Protein AF-A0A031FRF7-F1 (afdb_monomer_lite)

Sequence (157 aa):
MTSSAPPRVARLRARLLTALAGDPTGMAPYVRALADGDDTGYFVENGPAWTVHAGMGTLVAGIRALLLQALHPGALAGVHDWSRYRDDPIGRLTGTVRWVITLTYGSTTQADAETARVGRFHQRVQGEYVAGDGSARRESRTNATRFSRAKASLIVP

Radius of gyration: 18.07 Å; chains: 1; bounding box: 44×43×46 Å

InterPro domains:
  IPR018713 ER-bound oxygenase mpaB/mpaB'/Rubber oxygenase, catalytic domain [PF09995] (50-134)

Structure (mmCIF, N/CA/C/O backbone):
data_AF-A0A031FRF7-F1
#
_entry.id   AF-A0A031FRF7-F1
#
loop_
_atom_site.group_PDB
_atom_site.id
_atom_site.type_symbol
_atom_site.label_atom_id
_atom_site.label_alt_id
_atom_site.label_comp_id
_atom_site.label_asym_id
_atom_site.label_entity_id
_atom_site.label_seq_id
_atom_site.pdbx_PDB_ins_code
_atom_site.Cartn_x
_atom_site.Cartn_y
_atom_site.Cartn_z
_atom_site.occupancy
_atom_site.B_iso_or_equiv
_atom_site.auth_seq_id
_atom_site.auth_comp_id
_atom_site.auth_asym_id
_atom_site.auth_atom_id
_atom_site.pdbx_PDB_model_num
ATOM 1 N N . MET A 1 1 ? 26.513 -24.943 -12.347 1.00 38.44 1 MET A N 1
ATOM 2 C CA . MET A 1 1 ? 26.318 -25.803 -11.158 1.00 38.44 1 MET A CA 1
ATOM 3 C C . MET A 1 1 ? 25.836 -24.935 -10.001 1.00 38.44 1 MET A C 1
ATOM 5 O O . MET A 1 1 ? 26.649 -24.336 -9.313 1.00 38.44 1 MET A O 1
ATOM 9 N N . THR A 1 2 ? 24.525 -24.776 -9.818 1.00 48.41 2 THR A N 1
ATOM 10 C CA . THR A 1 2 ? 23.978 -24.039 -8.668 1.00 48.41 2 THR A CA 1
ATOM 11 C C . THR A 1 2 ? 23.956 -24.969 -7.461 1.00 48.41 2 THR A C 1
ATOM 13 O O . THR A 1 2 ? 23.121 -25.869 -7.390 1.00 48.41 2 THR A O 1
ATOM 16 N N . SER A 1 3 ? 24.897 -24.788 -6.535 1.00 51.09 3 SER A N 1
ATOM 17 C CA . SER A 1 3 ? 24.865 -25.477 -5.243 1.00 51.09 3 SER A CA 1
ATOM 18 C C . SER A 1 3 ? 23.571 -25.095 -4.519 1.00 51.09 3 SER A C 1
ATOM 20 O O . SER A 1 3 ? 23.351 -23.921 -4.213 1.00 51.09 3 SER A O 1
ATOM 22 N N . SER A 1 4 ? 22.669 -26.060 -4.313 1.00 76.06 4 SER A N 1
ATOM 23 C CA . SER A 1 4 ? 21.431 -25.809 -3.576 1.00 76.06 4 SER A CA 1
ATOM 24 C C . SER A 1 4 ? 21.782 -25.526 -2.118 1.00 76.06 4 SER A C 1
ATOM 26 O O . SER A 1 4 ? 22.536 -26.289 -1.511 1.00 76.06 4 SER A O 1
ATOM 28 N N . ALA A 1 5 ? 21.240 -24.447 -1.552 1.00 74.19 5 ALA A N 1
ATOM 29 C CA . ALA A 1 5 ? 21.469 -24.094 -0.157 1.00 74.19 5 ALA A CA 1
ATOM 30 C C . ALA A 1 5 ? 21.184 -25.291 0.782 1.00 74.19 5 ALA A C 1
ATOM 32 O O . ALA A 1 5 ? 20.248 -26.054 0.526 1.00 74.19 5 ALA A O 1
ATOM 33 N N . PRO A 1 6 ? 21.928 -25.445 1.896 1.00 85.19 6 PRO A N 1
ATOM 34 C CA . PRO A 1 6 ? 21.698 -26.525 2.849 1.00 85.19 6 PRO A CA 1
ATOM 35 C C . PRO A 1 6 ? 20.225 -26.588 3.298 1.00 85.19 6 PRO A C 1
ATOM 37 O O . PRO A 1 6 ? 19.608 -25.533 3.485 1.00 85.19 6 PRO A O 1
ATOM 40 N N . PRO A 1 7 ? 19.650 -27.774 3.583 1.00 86.62 7 PRO A N 1
ATOM 41 C CA . PRO A 1 7 ? 18.216 -27.919 3.868 1.00 86.62 7 PRO A CA 1
ATOM 42 C C . PRO A 1 7 ? 17.693 -27.021 5.002 1.00 86.62 7 PRO A C 1
ATOM 44 O O . PRO A 1 7 ? 16.546 -26.578 4.977 1.00 86.62 7 PRO A O 1
ATOM 47 N N . ARG A 1 8 ? 18.531 -26.723 6.006 1.00 89.25 8 ARG A N 1
ATOM 48 C CA . ARG A 1 8 ? 18.195 -25.786 7.095 1.00 89.25 8 ARG A CA 1
ATOM 49 C C . ARG A 1 8 ? 18.049 -24.347 6.594 1.00 89.25 8 ARG A C 1
ATOM 51 O O . ARG A 1 8 ? 17.088 -23.678 6.962 1.00 89.25 8 ARG A O 1
ATOM 58 N N . VAL A 1 9 ? 18.965 -23.902 5.735 1.00 89.38 9 VAL A N 1
ATOM 59 C CA . VAL A 1 9 ? 18.965 -22.558 5.140 1.00 89.38 9 VAL A CA 1
ATOM 60 C C . VAL A 1 9 ? 17.767 -22.393 4.207 1.00 89.38 9 VAL A C 1
ATOM 62 O O . VAL A 1 9 ? 17.074 -21.383 4.283 1.00 89.38 9 VAL A O 1
ATOM 65 N N . ALA A 1 10 ? 17.452 -23.412 3.402 1.00 87.94 10 ALA A N 1
ATOM 66 C CA . ALA A 1 10 ? 16.276 -23.402 2.533 1.00 87.94 10 ALA A CA 1
ATOM 67 C C . ALA A 1 10 ? 14.962 -23.258 3.327 1.00 87.94 10 ALA A C 1
ATOM 69 O O . ALA A 1 10 ? 14.118 -22.431 2.983 1.00 87.94 10 ALA A O 1
ATOM 70 N N . ARG A 1 11 ? 14.812 -23.997 4.438 1.00 90.81 11 ARG A N 1
ATOM 71 C CA . ARG A 1 11 ? 13.640 -23.877 5.326 1.00 90.81 11 ARG A CA 1
ATOM 72 C C . ARG A 1 11 ? 13.548 -22.516 6.012 1.00 90.81 11 ARG A C 1
ATOM 74 O O . ARG A 1 11 ? 12.451 -21.979 6.139 1.00 90.81 11 ARG A O 1
ATOM 81 N N . LEU A 1 12 ? 14.676 -21.962 6.460 1.00 90.44 12 LEU A N 1
ATOM 82 C CA . LEU A 1 12 ? 14.707 -20.630 7.066 1.00 90.44 12 LEU A CA 1
ATOM 83 C C . LEU A 1 12 ? 14.301 -19.557 6.051 1.00 90.44 12 LEU A C 1
ATOM 85 O O . LEU A 1 12 ? 13.424 -18.749 6.342 1.00 90.44 12 LEU A O 1
ATOM 89 N N . ARG A 1 13 ? 14.874 -19.599 4.842 1.00 89.44 13 ARG A N 1
ATOM 90 C CA . ARG A 1 13 ? 14.514 -18.703 3.736 1.00 89.44 13 ARG A CA 1
ATOM 91 C C . ARG A 1 13 ? 13.021 -18.771 3.429 1.00 89.44 13 ARG A C 1
ATOM 93 O O . ARG A 1 13 ? 12.380 -17.730 3.374 1.00 89.44 13 ARG A O 1
ATOM 100 N N . ALA A 1 14 ? 12.466 -19.975 3.286 1.00 87.81 14 ALA A N 1
ATOM 101 C CA . ALA A 1 14 ? 11.042 -20.157 3.024 1.00 87.81 14 ALA A CA 1
ATOM 102 C C . ALA A 1 14 ? 10.170 -19.522 4.118 1.00 87.81 14 ALA A C 1
ATOM 104 O O . ALA A 1 14 ? 9.237 -18.798 3.802 1.00 87.81 14 ALA A O 1
ATOM 105 N N . ARG A 1 15 ? 10.512 -19.712 5.401 1.00 87.62 15 ARG A N 1
ATOM 106 C CA . ARG A 1 15 ? 9.784 -19.087 6.521 1.00 87.62 15 ARG A CA 1
ATOM 107 C C . ARG A 1 15 ? 9.836 -17.561 6.487 1.00 87.62 15 ARG A C 1
ATOM 109 O O . ARG A 1 15 ? 8.811 -16.923 6.705 1.00 87.62 15 ARG A O 1
ATOM 116 N N . LEU A 1 16 ? 11.004 -16.984 6.206 1.00 86.12 16 LEU A N 1
ATOM 117 C CA . LEU A 1 16 ? 11.163 -15.532 6.095 1.00 86.12 16 LEU A CA 1
ATOM 118 C C . LEU A 1 16 ? 10.351 -14.969 4.922 1.00 86.12 16 LEU A C 1
ATOM 120 O O . LEU A 1 16 ? 9.658 -13.967 5.080 1.00 86.12 16 LEU A O 1
ATOM 124 N N . LEU A 1 17 ? 10.383 -15.639 3.769 1.00 85.94 17 LEU A N 1
ATOM 125 C CA . LEU A 1 17 ? 9.613 -15.235 2.592 1.00 85.94 17 LEU A CA 1
ATOM 126 C C . LEU A 1 17 ? 8.106 -15.399 2.808 1.00 85.94 17 LEU A C 1
ATOM 128 O O . LEU A 1 17 ? 7.352 -14.498 2.462 1.00 85.94 17 LEU A O 1
ATOM 132 N N . THR A 1 18 ? 7.652 -16.464 3.472 1.00 86.69 18 THR A N 1
ATOM 133 C CA . THR A 1 18 ? 6.244 -16.585 3.876 1.00 86.69 18 THR A CA 1
ATOM 134 C C . THR A 1 18 ? 5.829 -15.445 4.806 1.00 86.69 18 THR A C 1
ATOM 136 O O . THR A 1 18 ? 4.760 -14.877 4.617 1.00 86.69 18 THR A O 1
ATOM 139 N N . ALA A 1 19 ? 6.663 -15.067 5.779 1.00 81.31 19 ALA A N 1
ATOM 140 C CA . ALA A 1 19 ? 6.332 -13.988 6.711 1.00 81.31 19 ALA A CA 1
ATOM 141 C C . ALA A 1 19 ? 6.250 -12.606 6.034 1.00 81.31 19 ALA A C 1
ATOM 143 O O . ALA A 1 19 ? 5.403 -11.797 6.401 1.00 81.31 19 ALA A O 1
ATOM 144 N N . LEU A 1 20 ? 7.118 -12.336 5.054 1.00 75.81 20 LEU A N 1
ATOM 145 C CA . LEU A 1 20 ? 7.216 -11.027 4.394 1.00 75.81 20 LEU A CA 1
ATOM 146 C C . LEU A 1 20 ? 6.341 -10.902 3.137 1.00 75.81 20 LEU A C 1
ATOM 148 O O . LEU A 1 20 ? 5.814 -9.829 2.860 1.00 75.81 20 LEU A O 1
ATOM 152 N N . ALA A 1 21 ? 6.193 -11.985 2.375 1.00 77.31 21 ALA A N 1
ATOM 153 C CA . ALA A 1 21 ? 5.546 -12.005 1.061 1.00 77.31 21 ALA A CA 1
ATOM 154 C C . ALA A 1 21 ? 4.323 -12.936 0.990 1.00 77.31 21 ALA A C 1
ATOM 156 O O . ALA A 1 21 ? 3.641 -12.975 -0.032 1.00 77.31 21 ALA A O 1
ATOM 157 N N . GLY A 1 22 ? 4.027 -13.700 2.048 1.00 82.75 22 GLY A N 1
ATOM 158 C CA . GLY A 1 22 ? 2.929 -14.675 2.058 1.00 82.75 22 GLY A CA 1
ATOM 159 C C . GLY A 1 22 ? 3.187 -15.926 1.207 1.00 82.75 22 GLY A C 1
ATOM 160 O O . GLY A 1 22 ? 2.311 -16.778 1.107 1.00 82.75 22 GLY A O 1
ATOM 161 N N . ASP A 1 23 ? 4.376 -16.060 0.608 1.00 86.88 23 ASP A N 1
ATOM 162 C CA . ASP A 1 23 ? 4.743 -17.156 -0.293 1.00 86.88 23 ASP A CA 1
ATOM 163 C C . ASP A 1 23 ? 6.189 -17.615 -0.018 1.00 86.88 23 ASP A C 1
ATOM 165 O O . ASP A 1 23 ? 7.093 -16.777 0.056 1.00 86.88 23 ASP A O 1
ATOM 169 N N . PRO A 1 24 ? 6.453 -18.928 0.124 1.00 86.12 24 PRO A N 1
ATOM 170 C CA . PRO A 1 24 ? 7.773 -19.447 0.497 1.00 86.12 24 PRO A CA 1
ATOM 171 C C . PRO A 1 24 ? 8.849 -19.251 -0.581 1.00 86.12 24 PRO A C 1
ATOM 173 O O . PRO A 1 24 ? 10.039 -19.420 -0.305 1.00 86.12 24 PRO A O 1
ATOM 176 N N . THR A 1 25 ? 8.456 -18.921 -1.810 1.00 87.62 25 THR A N 1
ATOM 177 C CA . THR A 1 25 ? 9.363 -18.659 -2.934 1.00 87.62 25 THR A CA 1
ATOM 178 C C . THR A 1 25 ? 9.633 -17.169 -3.135 1.00 87.62 25 THR A C 1
ATOM 180 O O . THR A 1 25 ? 10.583 -16.818 -3.833 1.00 87.62 25 THR A O 1
ATOM 183 N N . GLY A 1 26 ? 8.826 -16.298 -2.516 1.00 82.94 26 GLY A N 1
ATOM 184 C CA . GLY A 1 26 ? 8.810 -14.856 -2.774 1.00 82.94 26 GLY A CA 1
ATOM 185 C C . GLY A 1 26 ? 8.059 -14.467 -4.054 1.00 82.94 26 GLY A C 1
ATOM 186 O O . GLY A 1 26 ? 7.777 -13.291 -4.257 1.00 82.94 26 GLY A O 1
ATOM 187 N N . MET A 1 27 ? 7.667 -15.437 -4.883 1.00 86.75 27 MET A N 1
ATOM 188 C CA . MET A 1 27 ? 6.877 -15.227 -6.096 1.00 86.75 27 MET A CA 1
ATOM 189 C C . MET A 1 27 ? 5.393 -15.394 -5.790 1.00 86.75 27 MET A C 1
ATOM 191 O O . MET A 1 27 ? 4.724 -16.238 -6.378 1.00 86.75 27 MET A O 1
ATOM 195 N N . ALA A 1 28 ? 4.857 -14.623 -4.847 1.00 88.88 28 ALA A N 1
ATOM 196 C CA . ALA A 1 28 ? 3.424 -14.660 -4.567 1.00 88.88 28 ALA A CA 1
ATOM 197 C C . ALA A 1 28 ? 2.602 -14.420 -5.858 1.00 88.88 28 ALA A C 1
ATOM 199 O O . ALA A 1 28 ? 3.099 -13.778 -6.788 1.00 88.88 28 ALA A O 1
ATOM 200 N N . PRO A 1 29 ? 1.339 -14.884 -5.952 1.00 91.06 29 PRO A N 1
ATOM 201 C CA . PRO A 1 29 ? 0.542 -14.750 -7.176 1.00 91.06 29 PRO A CA 1
ATOM 202 C C . PRO A 1 29 ? 0.489 -13.326 -7.748 1.00 91.06 29 PRO A C 1
ATOM 204 O O . PRO A 1 29 ? 0.537 -13.163 -8.960 1.00 91.06 29 PRO A O 1
ATOM 207 N N . TYR A 1 30 ? 0.459 -12.303 -6.886 1.00 89.94 30 TYR A N 1
ATOM 208 C CA . TYR A 1 30 ? 0.469 -10.905 -7.321 1.00 89.94 30 TYR A CA 1
ATOM 209 C C . TYR A 1 30 ? 1.810 -10.462 -7.922 1.00 89.94 30 TYR A C 1
ATOM 211 O O . TYR A 1 30 ? 1.802 -9.594 -8.776 1.00 89.94 30 TYR A O 1
ATOM 219 N N . VAL A 1 31 ? 2.938 -11.051 -7.504 1.00 92.25 31 VAL A N 1
ATOM 220 C CA . VAL A 1 31 ? 4.269 -10.776 -8.076 1.00 92.25 31 VAL A CA 1
ATOM 221 C C . VAL A 1 31 ? 4.364 -11.367 -9.476 1.00 92.25 31 VAL A C 1
ATOM 223 O O . VAL A 1 31 ? 4.832 -10.702 -10.390 1.00 92.25 31 VAL A O 1
ATOM 226 N N . ARG A 1 32 ? 3.882 -12.604 -9.657 1.00 93.06 32 ARG A N 1
ATOM 227 C CA . ARG A 1 32 ? 3.832 -13.246 -10.979 1.00 93.06 32 ARG A CA 1
ATOM 228 C C . ARG A 1 32 ? 2.964 -12.455 -11.955 1.00 93.06 32 ARG A C 1
ATOM 230 O O . ARG A 1 32 ? 3.383 -12.251 -13.083 1.00 93.06 32 ARG A O 1
ATOM 237 N N . ALA A 1 33 ? 1.812 -11.974 -11.489 1.00 93.56 33 ALA A N 1
ATOM 238 C CA . ALA A 1 33 ? 0.877 -11.217 -12.313 1.00 93.56 33 ALA A CA 1
ATOM 239 C C . ALA A 1 33 ? 1.462 -9.903 -12.858 1.00 93.56 33 ALA A C 1
ATOM 241 O O . ALA A 1 33 ? 1.012 -9.445 -13.899 1.00 93.56 33 ALA A O 1
ATOM 242 N N . LEU A 1 34 ? 2.466 -9.296 -12.208 1.00 93.94 34 LEU A N 1
ATOM 243 C CA . LEU A 1 34 ? 3.084 -8.060 -12.713 1.00 93.94 34 LEU A CA 1
ATOM 244 C C . LEU A 1 34 ? 3.681 -8.235 -14.114 1.00 93.94 34 LEU A C 1
ATOM 246 O O . LEU A 1 34 ? 3.678 -7.288 -14.890 1.00 93.94 34 LEU A O 1
ATOM 250 N N . ALA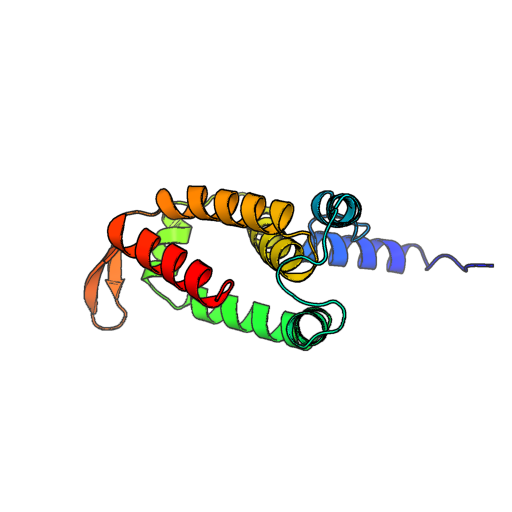 A 1 35 ? 4.150 -9.443 -14.447 1.00 93.25 35 ALA A N 1
ATOM 251 C CA . ALA A 1 35 ? 4.704 -9.750 -15.764 1.00 93.25 35 ALA A CA 1
ATOM 252 C C . ALA A 1 35 ? 3.662 -9.680 -16.895 1.00 93.25 35 ALA A C 1
ATOM 254 O O . ALA A 1 35 ? 4.045 -9.578 -18.055 1.00 93.25 35 ALA A O 1
ATOM 255 N N . ASP A 1 36 ? 2.370 -9.720 -16.558 1.00 94.62 36 ASP A N 1
ATOM 256 C CA . ASP A 1 36 ? 1.266 -9.643 -17.516 1.00 94.62 36 ASP A CA 1
ATOM 257 C C . ASP A 1 36 ? 0.857 -8.186 -17.834 1.00 94.62 36 ASP A C 1
ATOM 259 O O . ASP A 1 36 ? -0.116 -7.967 -18.554 1.00 94.62 36 ASP A O 1
ATOM 263 N N . GLY A 1 37 ? 1.538 -7.185 -17.259 1.00 92.38 37 GLY A N 1
ATOM 264 C CA . GLY A 1 37 ? 1.280 -5.764 -17.516 1.00 92.38 37 GLY A CA 1
ATOM 265 C C . GLY A 1 37 ? 1.721 -5.316 -18.915 1.00 92.38 37 GLY A C 1
ATOM 266 O O . GLY A 1 37 ? 2.698 -5.825 -19.459 1.00 92.38 37 GLY A O 1
ATOM 267 N N . ASP A 1 38 ? 1.006 -4.346 -19.486 1.00 91.94 38 ASP A N 1
ATOM 268 C CA . ASP A 1 38 ? 1.160 -3.886 -20.874 1.00 91.94 38 ASP A CA 1
ATOM 269 C C . ASP A 1 38 ? 1.717 -2.456 -21.022 1.00 91.94 38 ASP A C 1
ATOM 271 O O . ASP A 1 38 ? 1.983 -2.015 -22.141 1.00 91.94 38 ASP A O 1
ATOM 275 N N . ASP A 1 39 ? 1.945 -1.744 -19.915 1.00 94.56 39 ASP A N 1
ATOM 276 C CA . ASP A 1 39 ? 2.551 -0.409 -19.883 1.00 94.56 39 ASP A CA 1
ATOM 277 C C . ASP A 1 39 ? 3.562 -0.243 -18.728 1.00 94.56 39 ASP A C 1
ATOM 279 O O . ASP A 1 39 ? 3.813 -1.160 -17.944 1.00 94.56 39 ASP A O 1
ATOM 283 N N . THR A 1 40 ? 4.169 0.944 -18.626 1.00 91.06 40 THR A N 1
ATOM 284 C CA . THR A 1 40 ? 5.171 1.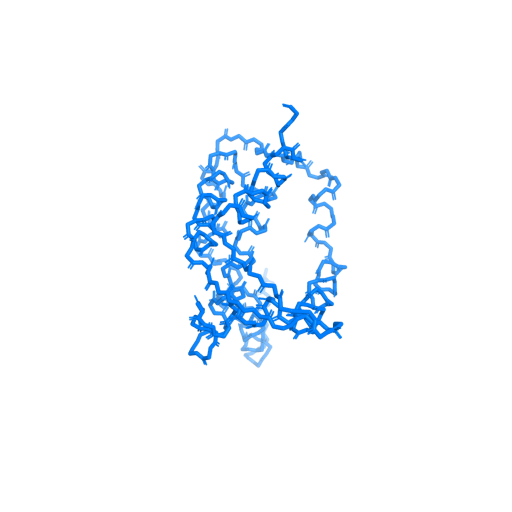272 -17.595 1.00 91.06 40 THR A CA 1
ATOM 285 C C . THR A 1 40 ? 4.583 1.561 -16.212 1.00 91.06 40 THR A C 1
ATOM 287 O O . THR A 1 40 ? 5.339 1.809 -15.273 1.00 91.06 40 THR A O 1
ATOM 290 N N . GLY A 1 41 ? 3.257 1.602 -16.080 1.00 95.62 41 GLY A N 1
ATOM 291 C CA . GLY A 1 41 ? 2.574 2.029 -14.867 1.00 95.62 41 GLY A CA 1
ATOM 292 C C . GLY A 1 41 ? 2.808 3.488 -14.484 1.00 95.62 41 GLY A C 1
ATOM 293 O O . GLY A 1 41 ? 3.273 4.317 -15.269 1.00 95.62 41 GLY A O 1
ATOM 294 N N . TYR A 1 42 ? 2.488 3.793 -13.225 1.00 96.31 42 TYR A N 1
ATOM 295 C CA . TYR A 1 42 ? 2.573 5.145 -12.665 1.00 96.31 42 TYR A CA 1
ATOM 296 C C . TYR A 1 42 ? 3.998 5.613 -12.357 1.00 96.31 42 TYR A C 1
ATOM 298 O O . TYR A 1 42 ? 4.243 6.815 -12.245 1.00 96.31 42 TYR A O 1
ATOM 306 N N . PHE A 1 43 ? 4.943 4.687 -12.187 1.00 95.69 43 PHE A N 1
ATOM 307 C CA . PHE A 1 43 ? 6.318 5.010 -11.824 1.00 95.69 43 PHE A CA 1
ATOM 308 C C . PHE A 1 43 ? 7.284 4.411 -12.830 1.00 95.69 43 PHE A C 1
ATOM 310 O O . PHE A 1 43 ? 7.336 3.196 -12.998 1.00 95.69 43 PHE A O 1
ATOM 317 N N . VAL A 1 44 ? 8.096 5.279 -13.433 1.00 92.38 44 VAL A N 1
ATOM 318 C CA . VAL A 1 44 ? 9.131 4.876 -14.385 1.00 92.38 44 VAL A CA 1
ATOM 319 C C . VAL A 1 44 ? 10.078 3.841 -13.777 1.00 92.38 44 VAL A C 1
ATOM 321 O O . VAL A 1 44 ? 10.529 3.983 -12.632 1.00 92.38 44 VAL A O 1
ATOM 324 N N . GLU A 1 45 ? 10.397 2.820 -14.570 1.00 93.00 45 GLU A N 1
ATOM 325 C CA . GLU A 1 45 ? 11.370 1.793 -14.222 1.00 93.00 45 GLU A CA 1
ATOM 326 C 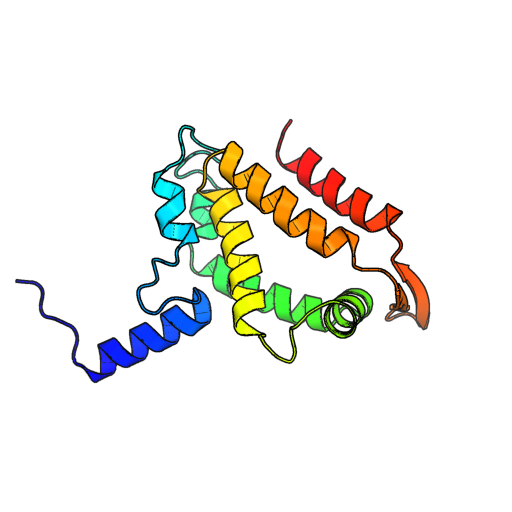C . GLU A 1 45 ? 12.707 2.427 -13.806 1.00 93.00 45 GLU A C 1
ATOM 328 O O . GLU A 1 45 ? 13.185 3.379 -14.424 1.00 93.00 45 GLU A O 1
ATOM 333 N N . ASN A 1 46 ? 13.304 1.920 -12.723 1.00 93.06 46 ASN A N 1
ATOM 334 C CA . ASN A 1 46 ? 14.533 2.452 -12.113 1.00 93.06 46 ASN A CA 1
ATOM 335 C C . ASN A 1 46 ? 14.450 3.916 -11.626 1.00 93.06 46 ASN A C 1
ATOM 337 O O . ASN A 1 46 ? 15.459 4.494 -11.221 1.00 93.06 46 ASN A O 1
ATOM 341 N N . GLY A 1 47 ? 13.258 4.518 -11.599 1.00 93.81 47 GLY A N 1
ATOM 342 C CA . GLY A 1 47 ? 13.036 5.844 -11.030 1.00 93.81 47 GLY A CA 1
ATOM 343 C C . GLY A 1 47 ? 13.158 5.888 -9.497 1.00 93.81 47 GLY A C 1
ATOM 344 O O . GLY A 1 47 ? 13.437 4.876 -8.841 1.00 93.81 47 GLY A O 1
ATOM 345 N N . PRO A 1 48 ? 12.904 7.056 -8.875 1.00 95.38 48 PRO A N 1
ATOM 346 C CA . PRO A 1 48 ? 13.034 7.224 -7.427 1.00 95.38 48 PRO A CA 1
ATOM 347 C C . PRO A 1 48 ? 12.162 6.262 -6.609 1.00 95.38 48 PRO A C 1
ATOM 349 O O . PRO A 1 48 ? 12.650 5.651 -5.661 1.00 95.38 48 PRO A O 1
ATOM 352 N N . ALA A 1 49 ? 10.892 6.081 -6.992 1.00 93.81 49 ALA A N 1
ATOM 353 C CA . ALA A 1 49 ? 9.976 5.177 -6.293 1.00 93.81 49 ALA A CA 1
ATOM 354 C C . ALA A 1 49 ? 10.450 3.716 -6.364 1.00 93.81 49 ALA A C 1
ATOM 356 O O . ALA A 1 49 ? 10.503 3.041 -5.338 1.00 93.81 49 ALA A O 1
ATOM 357 N N . TRP A 1 50 ? 10.878 3.260 -7.548 1.00 94.69 50 TRP A N 1
ATOM 358 C CA . TRP A 1 50 ? 11.466 1.933 -7.746 1.00 94.69 50 TRP A CA 1
ATOM 359 C C . TRP A 1 50 ? 12.701 1.726 -6.871 1.00 94.69 50 TRP A C 1
ATOM 361 O O . TRP A 1 50 ? 12.792 0.723 -6.165 1.00 94.69 50 TRP A O 1
ATOM 371 N N . THR A 1 51 ? 13.615 2.699 -6.883 1.00 94.25 51 THR A N 1
ATOM 372 C CA . THR A 1 51 ? 14.874 2.662 -6.128 1.00 94.25 51 THR A CA 1
ATOM 373 C C . THR A 1 51 ? 14.626 2.582 -4.623 1.00 94.25 51 THR A C 1
ATOM 375 O O . THR A 1 51 ? 15.208 1.742 -3.936 1.00 94.25 51 THR A O 1
ATOM 378 N N . VAL A 1 52 ? 13.737 3.428 -4.097 1.00 93.81 52 VAL A N 1
ATOM 379 C CA . VAL A 1 52 ? 13.402 3.441 -2.668 1.00 93.81 52 VAL A CA 1
ATOM 380 C C . VAL A 1 52 ? 12.726 2.132 -2.270 1.00 93.81 52 VAL A C 1
ATOM 382 O O . VAL A 1 52 ? 13.164 1.490 -1.311 1.00 93.81 52 VAL A O 1
ATOM 385 N N . HIS A 1 53 ? 11.705 1.696 -3.013 1.00 93.62 53 HIS A N 1
ATOM 386 C CA . HIS A 1 53 ? 10.942 0.487 -2.692 1.00 93.62 53 HIS A CA 1
ATOM 387 C C . HIS A 1 53 ? 11.738 -0.816 -2.872 1.00 93.62 53 HIS A C 1
ATOM 389 O O . HIS A 1 53 ? 11.458 -1.783 -2.165 1.00 93.62 53 HIS A O 1
ATOM 395 N N . ALA A 1 54 ? 12.779 -0.829 -3.711 1.00 90.50 54 ALA A N 1
ATOM 396 C CA . ALA A 1 54 ? 13.697 -1.964 -3.842 1.00 90.50 54 ALA A CA 1
ATOM 397 C C . ALA A 1 54 ? 14.732 -2.041 -2.700 1.00 90.50 54 ALA A C 1
ATOM 399 O O . ALA A 1 54 ? 15.356 -3.081 -2.486 1.00 90.50 54 ALA A O 1
ATOM 400 N N . GLY A 1 55 ? 14.939 -0.944 -1.965 1.00 89.50 55 GLY A N 1
ATOM 401 C CA . GLY A 1 55 ? 15.942 -0.848 -0.910 1.00 89.50 55 GLY A CA 1
ATOM 402 C C . GLY A 1 55 ? 15.475 -1.361 0.457 1.00 89.50 55 GLY A C 1
ATOM 403 O O . GLY A 1 55 ? 14.307 -1.269 0.833 1.00 89.50 55 GLY A O 1
ATOM 404 N N . MET A 1 56 ? 16.435 -1.793 1.285 1.00 87.88 56 MET A N 1
ATOM 405 C CA . MET A 1 56 ? 16.189 -2.214 2.678 1.00 87.88 56 MET A CA 1
ATOM 406 C C . MET A 1 56 ? 15.561 -1.118 3.552 1.00 87.88 56 MET A C 1
ATOM 408 O O . MET A 1 56 ? 14.873 -1.424 4.528 1.00 87.88 56 MET A O 1
ATOM 412 N N . GLY A 1 57 ? 15.756 0.157 3.196 1.00 90.38 57 GLY A N 1
ATOM 413 C CA . GLY A 1 57 ? 15.123 1.287 3.878 1.00 90.38 57 GLY A CA 1
ATOM 414 C C . GLY A 1 57 ? 13.595 1.192 3.896 1.00 90.38 57 GLY A C 1
ATOM 415 O O . GLY A 1 57 ? 12.980 1.565 4.892 1.00 90.38 57 GLY A O 1
ATOM 416 N N . THR A 1 58 ? 12.986 0.603 2.863 1.00 90.56 58 THR A N 1
ATOM 417 C CA . THR A 1 58 ? 11.531 0.404 2.790 1.00 90.56 58 THR A CA 1
ATOM 418 C C . THR A 1 58 ? 11.025 -0.568 3.849 1.00 90.56 58 THR A C 1
ATOM 420 O O . THR A 1 58 ? 9.984 -0.320 4.453 1.00 90.56 58 THR A O 1
ATOM 423 N N . LEU A 1 59 ? 11.781 -1.626 4.162 1.00 87.25 59 LEU A N 1
ATOM 424 C CA . LEU A 1 59 ? 11.422 -2.550 5.242 1.00 87.25 59 LEU A CA 1
ATOM 425 C C . LEU A 1 59 ? 11.419 -1.834 6.601 1.00 87.25 59 LEU A C 1
ATOM 427 O O . LEU A 1 59 ? 10.466 -1.957 7.371 1.00 87.25 59 LEU A O 1
ATOM 431 N N . VAL A 1 60 ? 12.463 -1.046 6.874 1.00 90.94 60 VAL A N 1
ATOM 432 C CA . VAL A 1 60 ? 12.588 -0.278 8.123 1.00 90.94 60 VAL A CA 1
ATOM 433 C C . VAL A 1 60 ? 11.477 0.769 8.232 1.00 90.94 60 VAL A C 1
ATOM 435 O O . VAL A 1 60 ? 10.825 0.880 9.272 1.00 90.94 60 VAL A O 1
ATOM 438 N N . ALA A 1 61 ? 11.218 1.504 7.149 1.00 90.06 61 ALA A N 1
ATOM 439 C CA . ALA A 1 61 ? 10.139 2.481 7.079 1.00 90.06 61 ALA A CA 1
ATOM 440 C C . ALA A 1 61 ? 8.764 1.826 7.279 1.00 90.06 61 ALA A C 1
ATOM 442 O O . ALA A 1 61 ? 7.939 2.362 8.016 1.00 90.06 61 ALA A O 1
ATOM 443 N N . GLY A 1 62 ? 8.539 0.645 6.696 1.00 89.31 62 GLY A N 1
ATOM 444 C CA . GLY A 1 62 ? 7.313 -0.133 6.859 1.00 89.31 62 GLY A CA 1
ATOM 445 C C . GLY A 1 62 ? 7.068 -0.550 8.309 1.00 89.31 62 GLY A C 1
ATOM 446 O O . GLY A 1 62 ? 5.990 -0.297 8.843 1.00 89.31 62 GLY A O 1
ATOM 447 N N . ILE A 1 63 ? 8.077 -1.112 8.985 1.00 89.75 63 ILE A N 1
ATOM 448 C CA . ILE A 1 63 ? 7.978 -1.474 10.411 1.00 89.75 63 ILE A CA 1
ATOM 449 C C . ILE A 1 63 ? 7.671 -0.235 11.257 1.00 89.75 63 ILE A C 1
ATOM 451 O O . ILE A 1 63 ? 6.756 -0.258 12.079 1.00 89.75 63 ILE A O 1
ATOM 455 N N . ARG A 1 64 ? 8.385 0.874 11.024 1.00 92.88 64 ARG A N 1
ATOM 456 C CA . ARG A 1 64 ? 8.127 2.141 11.722 1.00 92.88 64 ARG A CA 1
ATOM 457 C C . ARG A 1 64 ? 6.696 2.628 11.498 1.00 92.88 64 ARG A C 1
ATOM 459 O O . ARG A 1 64 ? 6.046 3.046 12.453 1.00 92.88 64 ARG A O 1
ATOM 466 N N . ALA A 1 65 ? 6.204 2.578 10.262 1.00 89.62 65 ALA A N 1
ATOM 467 C CA . ALA A 1 65 ? 4.847 2.990 9.930 1.00 89.62 65 ALA A CA 1
ATOM 468 C C . ALA A 1 65 ? 3.802 2.130 10.652 1.00 89.62 65 ALA A C 1
ATOM 470 O O . ALA A 1 65 ? 2.848 2.679 11.193 1.00 89.62 65 ALA A O 1
ATOM 471 N N . LEU A 1 66 ? 4.008 0.811 10.736 1.00 86.81 66 LEU A N 1
ATOM 472 C CA . LEU A 1 66 ? 3.119 -0.093 11.474 1.00 86.81 66 LEU A CA 1
ATOM 473 C C . LEU A 1 66 ? 3.097 0.215 12.976 1.00 86.81 66 LEU A C 1
ATOM 475 O O . LEU A 1 66 ? 2.022 0.248 13.571 1.00 86.81 66 LEU A O 1
ATOM 479 N N . LEU A 1 67 ? 4.256 0.493 13.580 1.00 88.62 67 LEU A N 1
ATOM 480 C CA . LEU A 1 67 ? 4.339 0.884 14.991 1.00 88.62 67 LEU A CA 1
ATOM 481 C C . LEU A 1 67 ? 3.617 2.212 15.249 1.00 88.62 67 LEU A C 1
ATOM 483 O O . LEU A 1 67 ? 2.828 2.312 16.184 1.00 88.62 67 LEU A O 1
ATOM 487 N N . LEU A 1 68 ? 3.827 3.214 14.391 1.00 87.69 68 LEU A N 1
ATOM 488 C CA . LEU A 1 68 ? 3.117 4.493 14.484 1.00 87.69 68 LEU A CA 1
ATOM 489 C C . LEU A 1 68 ? 1.607 4.327 14.268 1.00 87.69 68 LEU A C 1
ATOM 491 O O . LEU A 1 68 ? 0.814 4.955 14.965 1.00 87.69 68 LEU A O 1
ATOM 495 N N . GLN A 1 69 ? 1.198 3.460 13.341 1.00 84.50 69 GLN A N 1
ATOM 496 C CA . GLN A 1 69 ? -0.210 3.172 13.087 1.00 84.50 69 GLN A CA 1
ATOM 497 C C . GLN A 1 69 ? -0.872 2.482 14.285 1.00 84.50 69 GLN A C 1
ATOM 499 O O . GLN A 1 69 ? -2.009 2.810 14.614 1.00 84.50 69 GLN A O 1
ATOM 504 N N . ALA A 1 70 ? -0.166 1.574 14.963 1.00 83.06 70 ALA A N 1
ATOM 505 C CA . ALA A 1 70 ? -0.660 0.911 16.169 1.00 83.06 70 ALA A CA 1
ATOM 506 C C . ALA A 1 70 ? -0.868 1.886 17.342 1.00 83.06 70 ALA A C 1
ATOM 508 O O . ALA A 1 70 ? -1.716 1.643 18.196 1.00 83.06 70 ALA A O 1
ATOM 509 N N . LEU A 1 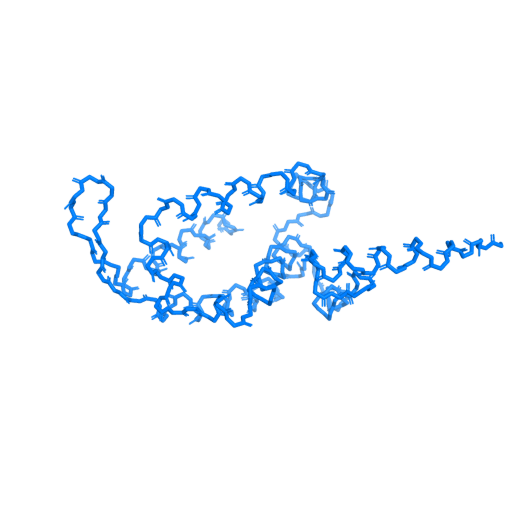71 ? -0.135 3.004 17.362 1.00 84.00 71 LEU A N 1
ATOM 510 C CA . LEU A 1 71 ? -0.300 4.072 18.351 1.00 84.00 71 LEU A CA 1
ATOM 511 C C . LEU A 1 71 ? -1.429 5.053 18.004 1.00 84.00 71 LEU A C 1
ATOM 513 O O . LEU A 1 71 ? -1.816 5.852 18.853 1.00 84.00 71 LEU A O 1
ATOM 517 N N . HIS A 1 72 ? -1.964 5.028 16.778 1.00 79.44 72 HIS A N 1
ATOM 518 C CA . HIS A 1 72 ? -3.007 5.961 16.359 1.00 79.44 72 HIS A CA 1
ATOM 519 C C . HIS A 1 72 ? -4.406 5.427 16.730 1.00 79.44 72 HIS A C 1
ATOM 521 O O . HIS A 1 72 ? -4.854 4.450 16.119 1.00 79.44 72 HIS A O 1
ATOM 527 N N . PRO A 1 73 ? -5.157 6.081 17.644 1.00 76.81 73 PRO A N 1
ATOM 528 C CA . PRO A 1 73 ? -6.405 5.533 18.190 1.00 76.81 73 PRO A CA 1
ATOM 529 C C . PRO A 1 73 ? -7.454 5.201 17.123 1.00 76.81 73 PRO A C 1
ATOM 531 O O . PRO A 1 73 ? -8.062 4.135 17.156 1.00 76.81 73 PRO A O 1
ATOM 534 N N . GLY A 1 74 ? -7.606 6.062 16.113 1.00 75.25 74 GLY A N 1
ATOM 535 C CA . GLY A 1 74 ? -8.552 5.823 15.018 1.00 75.25 74 GLY A CA 1
ATOM 536 C C . GLY A 1 74 ? -8.128 4.694 14.078 1.00 75.25 74 GLY A C 1
ATOM 537 O O . GLY A 1 74 ? -8.969 3.952 13.579 1.00 75.25 74 GLY A O 1
ATOM 538 N N . ALA A 1 75 ? -6.818 4.506 13.878 1.00 75.75 75 ALA A N 1
ATOM 539 C CA . ALA A 1 75 ? -6.335 3.431 13.015 1.00 75.75 75 ALA A CA 1
ATOM 540 C C . ALA A 1 75 ? -6.491 2.079 13.718 1.00 75.75 75 ALA A C 1
ATOM 542 O O . ALA A 1 75 ? -6.898 1.102 13.091 1.00 75.75 75 ALA A O 1
ATOM 543 N N . LEU A 1 76 ? -6.220 2.038 15.026 1.00 76.81 76 LEU A N 1
ATOM 544 C CA . LEU A 1 76 ? -6.408 0.848 15.842 1.00 76.81 76 LEU A CA 1
ATOM 545 C C . LEU A 1 76 ? -7.892 0.471 15.959 1.00 76.81 76 LEU A C 1
ATOM 547 O O . LEU A 1 76 ? -8.211 -0.702 15.786 1.00 76.81 76 LEU A O 1
ATOM 551 N N . ALA A 1 77 ? -8.789 1.444 16.160 1.00 76.38 77 ALA A N 1
ATOM 552 C CA . ALA A 1 77 ? -10.237 1.217 16.164 1.00 76.38 77 ALA A CA 1
ATOM 553 C C . ALA A 1 77 ? -10.712 0.613 14.831 1.00 76.38 77 ALA A C 1
ATOM 555 O O . ALA A 1 77 ? -11.328 -0.449 14.808 1.00 76.38 77 ALA A O 1
ATOM 556 N N . GLY A 1 78 ? -10.309 1.199 13.697 1.00 73.69 78 GLY A N 1
ATOM 557 C CA . GLY A 1 78 ? -10.637 0.651 12.378 1.00 73.69 78 GLY A CA 1
ATOM 558 C C . GLY A 1 78 ? -10.100 -0.770 12.152 1.00 73.69 78 GLY A C 1
ATOM 559 O O . GLY A 1 78 ? -10.782 -1.613 11.572 1.00 73.69 78 GLY A O 1
ATOM 560 N N . VAL A 1 79 ? -8.890 -1.073 12.631 1.00 78.81 79 VAL A N 1
ATOM 561 C CA . VAL A 1 79 ? -8.307 -2.423 12.549 1.00 78.81 79 VAL A CA 1
ATOM 562 C C . VAL A 1 79 ? -9.046 -3.423 13.433 1.00 78.81 79 VAL A C 1
ATOM 564 O O . VAL A 1 79 ? -9.253 -4.559 12.997 1.00 78.81 79 VAL A O 1
ATOM 567 N N . HIS A 1 80 ? -9.403 -3.010 14.648 1.00 74.81 80 HIS A N 1
ATOM 568 C CA . HIS A 1 80 ? -10.100 -3.821 15.637 1.00 74.81 80 HIS A CA 1
ATOM 569 C C . HIS A 1 80 ? -11.515 -4.182 15.176 1.00 74.81 80 HIS A C 1
ATOM 571 O O . HIS A 1 80 ? -11.897 -5.348 15.260 1.00 74.81 80 HIS A O 1
ATOM 577 N N . ASP A 1 81 ? -12.251 -3.201 14.656 1.00 74.31 81 ASP A N 1
ATOM 578 C CA . ASP A 1 81 ? -13.675 -3.342 14.345 1.00 74.31 81 ASP A CA 1
ATOM 579 C C . ASP A 1 81 ? -13.923 -3.908 12.941 1.00 74.31 81 ASP A C 1
ATOM 581 O O . ASP A 1 81 ? -14.902 -4.617 12.717 1.00 74.31 81 ASP A O 1
ATOM 585 N N . TRP A 1 82 ? -13.034 -3.622 11.980 1.00 73.12 82 TRP A N 1
ATOM 586 C CA . TRP A 1 82 ? -13.302 -3.873 10.557 1.00 73.12 82 TRP A CA 1
ATOM 587 C C . TRP A 1 82 ? -12.276 -4.752 9.851 1.00 73.12 82 TRP A C 1
ATOM 589 O O . TRP A 1 82 ? -12.341 -4.911 8.627 1.00 73.12 82 TRP A O 1
ATOM 599 N N . SER A 1 83 ? -11.319 -5.340 10.571 1.00 74.56 83 SER A N 1
ATOM 600 C CA . SER A 1 83 ? -10.316 -6.194 9.942 1.00 74.56 83 SER A CA 1
ATOM 601 C C . SER A 1 83 ? -10.177 -7.558 10.607 1.00 74.56 83 SER A C 1
ATOM 603 O O . SER A 1 83 ? -10.245 -7.700 11.822 1.00 74.56 83 SER A O 1
ATOM 605 N N . ARG A 1 84 ? -9.866 -8.569 9.790 1.00 75.00 84 ARG A N 1
ATOM 606 C CA . ARG A 1 84 ? -9.530 -9.930 10.241 1.00 75.00 84 ARG A CA 1
ATOM 607 C C . ARG A 1 84 ? -8.116 -10.026 10.825 1.00 75.00 84 ARG A C 1
ATOM 609 O O . ARG A 1 84 ? -7.449 -11.033 10.660 1.00 75.00 84 ARG A O 1
ATOM 616 N N . TYR A 1 85 ? -7.612 -8.963 11.448 1.00 75.69 85 TYR A N 1
ATOM 617 C CA . TYR A 1 85 ? -6.235 -8.916 11.948 1.00 75.69 85 TYR A CA 1
ATOM 618 C C . TYR A 1 85 ? -5.954 -9.972 13.016 1.00 75.69 85 TYR A C 1
ATOM 620 O O . TYR A 1 85 ? -4.857 -10.517 13.042 1.00 75.69 85 TYR A O 1
ATOM 628 N N . ARG A 1 86 ? -6.936 -10.258 13.878 1.00 73.25 86 ARG A N 1
ATOM 629 C CA . ARG A 1 86 ? -6.799 -11.267 14.937 1.00 73.25 86 ARG A CA 1
ATOM 630 C C . ARG A 1 86 ? -6.623 -12.674 14.372 1.00 73.25 86 ARG A C 1
ATOM 632 O O . ARG A 1 86 ? -5.796 -13.421 14.879 1.00 73.25 86 ARG A O 1
ATOM 639 N N . ASP A 1 87 ? -7.366 -12.987 13.315 1.00 81.44 87 ASP A N 1
ATOM 640 C CA . ASP A 1 87 ? -7.405 -14.331 12.734 1.00 81.44 87 ASP A CA 1
ATOM 641 C C . ASP A 1 87 ? -6.344 -14.522 11.639 1.00 81.44 87 ASP A C 1
ATOM 643 O O . ASP A 1 87 ? -5.843 -15.624 11.441 1.00 81.44 87 ASP A O 1
ATOM 647 N N . ASP A 1 88 ? -5.995 -13.447 10.923 1.00 81.25 88 ASP A N 1
ATOM 648 C CA . ASP A 1 88 ? -5.085 -13.468 9.775 1.00 81.25 88 ASP A CA 1
ATOM 649 C C . ASP A 1 88 ? -4.217 -12.188 9.690 1.00 81.25 88 ASP A C 1
ATOM 651 O O . ASP A 1 88 ? -4.401 -11.330 8.812 1.00 81.25 88 ASP A O 1
ATOM 655 N N . PRO A 1 89 ? -3.249 -12.012 10.611 1.00 79.75 89 PRO A N 1
ATOM 656 C CA . PRO A 1 89 ? -2.364 -10.848 10.608 1.00 79.75 89 PRO A CA 1
ATOM 657 C C . PRO A 1 89 ? -1.410 -10.846 9.405 1.00 79.75 89 PRO A C 1
ATOM 659 O O . PRO A 1 89 ? -1.137 -9.786 8.835 1.00 79.75 89 PRO A O 1
ATOM 662 N N . ILE A 1 90 ? -0.938 -12.026 8.983 1.00 81.75 90 ILE A N 1
ATOM 663 C CA . ILE A 1 90 ? -0.017 -12.170 7.848 1.00 81.75 90 ILE A CA 1
ATOM 664 C C . ILE A 1 90 ? -0.730 -11.851 6.537 1.00 81.75 90 ILE A C 1
ATOM 666 O O . ILE A 1 90 ? -0.211 -11.059 5.757 1.00 81.75 90 ILE A O 1
ATOM 670 N N . GLY A 1 91 ? -1.946 -12.352 6.312 1.00 82.88 91 GLY A N 1
ATOM 671 C CA . GLY A 1 91 ? -2.707 -12.035 5.107 1.00 82.88 91 GLY A CA 1
ATOM 672 C C . GLY A 1 91 ? -3.058 -10.551 4.988 1.00 82.88 91 GLY A C 1
ATOM 673 O O . GLY A 1 91 ? -3.068 -10.007 3.879 1.00 82.88 91 GLY A O 1
ATOM 674 N N . ARG A 1 92 ? -3.256 -9.839 6.110 1.00 85.12 92 ARG A N 1
ATOM 675 C CA . ARG A 1 92 ? -3.385 -8.370 6.091 1.00 85.12 92 ARG A CA 1
ATOM 676 C C . ARG A 1 92 ? -2.101 -7.680 5.646 1.00 85.12 92 ARG A C 1
ATOM 678 O O . ARG A 1 92 ? -2.169 -6.790 4.798 1.00 85.12 92 ARG A O 1
ATOM 685 N N . LEU A 1 93 ? -0.954 -8.094 6.183 1.00 86.31 93 LEU A N 1
ATOM 686 C CA . LEU A 1 93 ? 0.341 -7.558 5.768 1.00 86.31 93 LEU A CA 1
ATOM 687 C C . LEU A 1 93 ? 0.595 -7.837 4.281 1.00 86.31 93 LEU A C 1
ATOM 689 O O . LEU A 1 93 ? 0.899 -6.908 3.536 1.00 86.31 93 LEU A O 1
ATOM 693 N N . THR A 1 94 ? 0.368 -9.072 3.825 1.00 87.19 94 THR A N 1
ATOM 694 C CA . THR A 1 94 ? 0.452 -9.452 2.408 1.00 87.19 94 THR A CA 1
ATOM 695 C C . THR A 1 94 ? -0.471 -8.595 1.541 1.00 87.19 94 THR A C 1
ATOM 697 O O . THR A 1 94 ? -0.089 -8.206 0.441 1.00 87.19 94 THR A O 1
ATOM 700 N N . GLY A 1 95 ? -1.664 -8.238 2.028 1.00 89.44 95 GLY A N 1
ATOM 701 C CA . GLY A 1 95 ? -2.579 -7.327 1.339 1.00 89.44 95 GLY A CA 1
ATOM 702 C C . GLY A 1 95 ? -1.994 -5.929 1.112 1.00 89.44 95 GLY A C 1
ATOM 703 O O . GLY A 1 95 ? -2.118 -5.399 0.007 1.00 89.44 95 GLY A O 1
ATOM 704 N N . THR A 1 96 ? -1.335 -5.359 2.124 1.00 89.88 96 THR A N 1
ATOM 705 C CA . THR A 1 96 ? -0.642 -4.065 2.019 1.00 89.88 96 THR A CA 1
ATOM 706 C C . THR A 1 96 ? 0.578 -4.155 1.107 1.00 89.88 96 THR A C 1
ATOM 708 O O . THR A 1 96 ? 0.737 -3.310 0.230 1.00 89.88 96 THR A O 1
ATOM 711 N N . VAL A 1 97 ? 1.411 -5.189 1.271 1.00 90.75 97 VAL A N 1
ATOM 712 C CA . VAL A 1 97 ? 2.597 -5.417 0.428 1.00 90.75 97 VAL A CA 1
ATOM 713 C C . VAL A 1 97 ? 2.185 -5.560 -1.034 1.00 90.75 97 VAL A C 1
ATOM 715 O O . VAL A 1 97 ? 2.740 -4.875 -1.886 1.00 90.75 97 VAL A O 1
ATOM 718 N N . ARG A 1 98 ? 1.154 -6.363 -1.328 1.00 92.88 98 ARG A N 1
ATOM 719 C CA . ARG A 1 98 ? 0.581 -6.492 -2.675 1.00 92.88 98 ARG A CA 1
ATOM 720 C C . ARG A 1 98 ? 0.203 -5.138 -3.263 1.00 92.88 98 ARG A C 1
ATOM 722 O O . ARG A 1 98 ? 0.552 -4.879 -4.409 1.00 92.88 98 ARG A O 1
ATOM 729 N N . TRP A 1 99 ? -0.487 -4.288 -2.501 1.00 94.38 99 TRP A N 1
ATOM 730 C CA . TRP A 1 99 ? -0.889 -2.968 -2.988 1.00 94.38 99 TRP A CA 1
ATOM 731 C C . TRP A 1 99 ? 0.323 -2.079 -3.296 1.00 94.38 99 TRP A C 1
ATOM 733 O O . TRP A 1 99 ? 0.392 -1.536 -4.392 1.00 94.38 99 TRP A O 1
ATOM 743 N N . VAL A 1 100 ? 1.304 -1.983 -2.389 1.00 93.81 100 VAL A N 1
ATOM 744 C CA . VAL A 1 100 ? 2.517 -1.164 -2.600 1.00 93.81 100 VAL A CA 1
ATOM 745 C C . VAL A 1 100 ? 3.324 -1.656 -3.803 1.00 93.81 100 VAL A C 1
ATOM 747 O O . VAL A 1 100 ? 3.717 -0.855 -4.649 1.00 93.81 100 VAL A O 1
ATOM 750 N N . ILE A 1 101 ? 3.545 -2.970 -3.895 1.00 94.50 101 ILE A N 1
ATOM 751 C CA . ILE A 1 101 ? 4.300 -3.592 -4.985 1.00 94.50 101 ILE A CA 1
ATOM 752 C C . ILE A 1 101 ? 3.584 -3.383 -6.323 1.00 94.50 101 ILE A C 1
ATOM 754 O O . ILE A 1 101 ? 4.205 -2.923 -7.272 1.00 94.50 101 ILE A O 1
ATOM 758 N N . THR A 1 102 ? 2.277 -3.647 -6.394 1.00 96.25 102 THR A N 1
ATOM 759 C CA . THR A 1 102 ? 1.522 -3.501 -7.651 1.00 96.25 102 THR A CA 1
ATOM 760 C C . THR A 1 102 ? 1.430 -2.043 -8.090 1.00 96.25 102 THR A C 1
ATOM 762 O O . THR A 1 102 ? 1.567 -1.757 -9.269 1.00 96.25 102 THR A O 1
ATOM 765 N N . LEU A 1 103 ? 1.256 -1.113 -7.148 1.00 96.81 103 LEU A N 1
ATOM 766 C CA . LEU A 1 103 ? 1.222 0.317 -7.449 1.00 96.81 103 LEU A CA 1
ATOM 767 C C . LEU A 1 103 ? 2.571 0.842 -7.964 1.00 96.81 103 LEU A C 1
ATOM 769 O O . LEU A 1 103 ? 2.590 1.770 -8.762 1.00 96.81 103 LEU A O 1
ATOM 773 N N . THR A 1 104 ? 3.686 0.282 -7.483 1.00 96.00 104 THR A N 1
ATOM 774 C CA . THR A 1 104 ? 5.037 0.741 -7.848 1.00 96.00 104 THR A CA 1
ATOM 775 C C . THR A 1 104 ? 5.532 0.111 -9.144 1.00 96.00 104 THR A C 1
ATOM 777 O O . THR A 1 104 ? 6.134 0.803 -9.956 1.00 96.00 104 THR A O 1
ATOM 780 N N . TYR A 1 105 ? 5.317 -1.196 -9.301 1.00 95.62 105 TYR A N 1
ATOM 781 C CA . TYR A 1 105 ? 5.980 -2.020 -10.315 1.00 95.62 105 TYR A CA 1
ATOM 782 C C . TYR A 1 105 ? 5.024 -2.605 -11.362 1.00 95.62 105 TYR A C 1
ATOM 784 O O . TYR A 1 105 ? 5.486 -3.238 -12.304 1.00 95.62 105 TYR A O 1
ATOM 792 N N . GLY A 1 106 ? 3.710 -2.483 -11.164 1.00 96.12 106 GLY A N 1
ATOM 793 C CA . GLY A 1 106 ? 2.708 -2.975 -12.106 1.00 96.12 106 GLY A CA 1
ATOM 794 C C . GLY A 1 106 ? 2.299 -1.921 -13.127 1.00 96.12 106 GLY A C 1
ATOM 795 O O . GLY A 1 106 ? 2.542 -0.730 -12.938 1.00 96.12 106 GLY A O 1
ATOM 796 N N . SER A 1 107 ? 1.614 -2.379 -14.172 1.00 97.12 107 SER A N 1
ATOM 797 C CA . SER A 1 107 ? 0.963 -1.507 -15.157 1.00 97.12 107 SER A CA 1
ATOM 798 C C . SER A 1 107 ? -0.103 -0.606 -14.524 1.00 97.12 107 SER A C 1
ATOM 800 O O . SER A 1 107 ? -0.610 -0.882 -13.429 1.00 97.12 107 SER A O 1
ATOM 802 N N . THR A 1 108 ? -0.512 0.441 -15.239 1.00 97.00 108 THR A N 1
ATOM 803 C CA . THR A 1 108 ? -1.538 1.399 -14.798 1.00 97.00 108 THR A CA 1
ATOM 804 C C . THR A 1 108 ? -2.836 0.673 -14.452 1.00 97.00 108 THR A C 1
ATOM 806 O O . THR A 1 108 ? -3.384 0.834 -13.360 1.00 97.00 108 THR A O 1
ATOM 809 N N . THR A 1 109 ? -3.268 -0.238 -15.327 1.00 97.06 109 THR A N 1
ATOM 810 C CA . THR A 1 109 ? -4.470 -1.059 -15.133 1.00 97.06 109 THR A CA 1
ATOM 811 C C . THR A 1 109 ? -4.394 -1.904 -13.857 1.00 97.06 109 THR A C 1
ATOM 813 O O . THR A 1 109 ? -5.363 -1.997 -13.096 1.00 97.06 109 THR A O 1
ATOM 816 N N . GLN A 1 110 ? -3.241 -2.520 -13.583 1.00 97.06 110 GLN A N 1
ATOM 817 C CA . GLN A 1 110 ? -3.043 -3.335 -12.381 1.00 97.06 110 GLN A CA 1
ATOM 818 C C . GLN A 1 110 ? -3.027 -2.477 -11.112 1.00 97.06 110 GLN A C 1
ATOM 820 O O . GLN A 1 110 ? -3.646 -2.841 -10.104 1.00 97.06 110 GLN A O 1
ATOM 825 N N . ALA A 1 111 ? -2.353 -1.329 -11.160 1.00 96.44 111 ALA A N 1
ATOM 826 C CA . ALA A 1 111 ? -2.292 -0.376 -10.063 1.00 96.44 111 ALA A CA 1
ATOM 827 C C . ALA A 1 111 ? -3.680 0.188 -9.714 1.00 96.44 111 ALA A C 1
ATOM 829 O O . ALA A 1 111 ? -4.039 0.269 -8.530 1.00 96.44 111 ALA A O 1
ATOM 830 N N . ASP A 1 112 ? -4.492 0.497 -10.723 1.00 96.50 112 ASP A N 1
ATOM 831 C CA . ASP A 1 112 ? -5.870 0.962 -10.560 1.00 96.50 112 ASP A CA 1
ATOM 832 C C . ASP A 1 112 ? -6.766 -0.116 -9.964 1.00 96.50 112 ASP A C 1
ATOM 834 O O . ASP A 1 112 ? -7.500 0.138 -9.001 1.00 96.50 112 ASP A O 1
ATOM 838 N N . ALA A 1 113 ? -6.669 -1.346 -10.471 1.00 95.69 113 ALA A N 1
ATOM 839 C CA . ALA A 1 113 ? -7.436 -2.473 -9.958 1.00 95.69 113 ALA A CA 1
ATOM 840 C C . ALA A 1 113 ? -7.124 -2.752 -8.476 1.00 95.69 113 ALA A C 1
ATOM 842 O O . ALA A 1 113 ? -8.044 -2.939 -7.665 1.00 95.69 113 ALA A O 1
ATOM 843 N N . GLU A 1 114 ? -5.845 -2.737 -8.087 1.00 95.75 114 GLU A N 1
ATOM 844 C CA . GLU A 1 114 ? -5.444 -2.923 -6.689 1.00 95.75 114 GLU A CA 1
ATOM 845 C C . GLU A 1 114 ? -5.824 -1.739 -5.802 1.00 95.75 114 GLU A C 1
ATOM 847 O O . GLU A 1 114 ? -6.286 -1.936 -4.673 1.00 95.75 114 GLU A O 1
ATOM 852 N N . THR A 1 115 ? -5.707 -0.510 -6.302 1.00 94.56 115 THR A N 1
ATOM 853 C CA . THR A 1 115 ? -6.146 0.686 -5.574 1.00 94.56 115 THR A CA 1
ATOM 854 C C . THR A 1 115 ? -7.655 0.666 -5.346 1.00 94.56 115 THR A C 1
ATOM 856 O O . THR A 1 115 ? -8.111 0.895 -4.221 1.00 94.56 115 THR A O 1
ATOM 859 N N . ALA A 1 116 ? -8.442 0.279 -6.351 1.00 93.94 116 ALA A N 1
ATOM 860 C CA . ALA A 1 116 ? -9.881 0.089 -6.217 1.00 93.94 116 ALA A CA 1
ATOM 861 C C . ALA A 1 116 ? -10.217 -1.028 -5.214 1.00 93.94 116 ALA A C 1
ATOM 863 O O . ALA A 1 116 ? -11.136 -0.882 -4.403 1.00 93.94 116 ALA A O 1
ATOM 864 N N . ARG A 1 117 ? -9.468 -2.141 -5.223 1.00 93.81 117 ARG A N 1
ATOM 865 C CA . ARG A 1 117 ? -9.625 -3.236 -4.251 1.00 93.81 117 ARG A CA 1
ATOM 866 C C . ARG A 1 117 ? -9.415 -2.758 -2.817 1.00 93.81 117 ARG A C 1
ATOM 868 O O . ARG A 1 117 ? -10.266 -3.034 -1.971 1.00 93.81 117 ARG A O 1
ATOM 875 N N . VAL A 1 118 ? -8.329 -2.036 -2.545 1.00 89.75 118 VAL A N 1
ATOM 876 C CA . VAL A 1 118 ? -8.062 -1.462 -1.215 1.00 89.75 118 VAL A CA 1
ATOM 877 C C . VAL A 1 118 ? -9.124 -0.428 -0.841 1.00 89.75 118 VAL A C 1
ATOM 879 O O . VAL A 1 118 ? -9.641 -0.454 0.277 1.00 89.75 118 VAL A O 1
ATOM 882 N N . GLY A 1 119 ? -9.531 0.414 -1.793 1.00 87.62 119 GLY A N 1
ATOM 883 C CA . GLY A 1 119 ? -10.598 1.396 -1.610 1.00 87.62 119 GLY A CA 1
ATOM 884 C C . GLY A 1 119 ? -11.905 0.773 -1.113 1.00 87.62 119 GLY A C 1
ATOM 885 O O . GLY A 1 119 ? -12.495 1.277 -0.160 1.00 87.62 119 GLY A O 1
ATOM 886 N N . ARG A 1 120 ? -12.324 -0.373 -1.669 1.00 87.38 120 ARG A N 1
ATOM 887 C CA . ARG A 1 120 ? -13.529 -1.097 -1.210 1.00 87.38 120 ARG A CA 1
ATOM 888 C C . ARG A 1 120 ? -13.440 -1.564 0.244 1.00 87.38 120 ARG A C 1
ATOM 890 O O . ARG A 1 120 ? -14.466 -1.610 0.919 1.00 87.38 120 ARG A O 1
ATOM 897 N N . PHE A 1 121 ? -12.251 -1.916 0.736 1.00 83.69 121 PHE A N 1
ATOM 898 C CA . PHE A 1 121 ? -12.069 -2.252 2.151 1.00 83.69 121 PHE A CA 1
ATOM 899 C C . PHE A 1 121 ? -12.160 -1.004 3.030 1.00 83.69 121 PHE A C 1
ATOM 901 O O . PHE A 1 121 ? -12.880 -1.016 4.024 1.00 83.69 121 PHE A O 1
ATOM 908 N N . HIS A 1 122 ? -11.507 0.091 2.633 1.00 82.38 122 HIS A N 1
ATOM 909 C CA . HIS A 1 122 ? -11.543 1.345 3.391 1.00 82.38 122 HIS A CA 1
ATOM 910 C C . HIS A 1 122 ? -12.936 1.990 3.427 1.00 82.38 122 HIS A C 1
ATOM 912 O O . HIS A 1 122 ? -13.300 2.585 4.432 1.00 82.38 122 HIS A O 1
ATOM 918 N N . GLN A 1 123 ? -13.762 1.816 2.391 1.00 80.12 123 GLN A N 1
ATOM 919 C CA . GLN A 1 123 ? -15.150 2.307 2.375 1.00 80.12 123 GLN A CA 1
ATOM 920 C C . GLN A 1 123 ? -16.049 1.686 3.456 1.00 80.12 123 GLN A C 1
ATOM 922 O O . GLN A 1 123 ? -17.114 2.232 3.751 1.00 80.12 123 GLN A O 1
ATOM 927 N N . ARG A 1 124 ? -15.662 0.533 4.014 1.00 76.62 124 ARG A N 1
ATOM 928 C CA . ARG A 1 124 ? -16.419 -0.163 5.064 1.00 76.62 124 ARG A CA 1
ATOM 929 C C . ARG A 1 124 ? -16.073 0.334 6.464 1.00 76.62 124 ARG A C 1
ATOM 931 O O . ARG A 1 124 ? -16.886 0.153 7.359 1.00 76.62 124 ARG A O 1
ATOM 938 N N . VAL A 1 125 ? -14.912 0.966 6.637 1.00 74.25 125 VAL A N 1
ATOM 939 C CA . VAL A 1 125 ? -14.448 1.462 7.934 1.00 74.25 125 VAL A CA 1
ATOM 940 C C . VAL A 1 125 ? -15.304 2.659 8.338 1.00 74.25 125 VAL A C 1
ATOM 942 O O . VAL A 1 125 ? -15.311 3.694 7.671 1.00 74.25 125 VAL A O 1
ATOM 945 N N . GLN A 1 126 ? -16.082 2.481 9.401 1.00 72.12 126 GLN A N 1
ATOM 946 C CA . GLN A 1 126 ? -16.948 3.501 9.987 1.00 72.12 126 GLN A CA 1
ATOM 947 C C . GLN A 1 126 ? -16.938 3.331 11.503 1.00 72.12 126 GLN A C 1
ATOM 949 O O . GLN A 1 126 ? -16.985 2.204 11.990 1.00 72.12 126 GLN A O 1
ATOM 954 N N . GLY A 1 127 ? -16.902 4.423 12.259 1.00 68.50 127 GLY A N 1
ATOM 955 C CA . GLY A 1 127 ? -16.920 4.321 13.715 1.00 68.50 127 GLY A CA 1
ATOM 956 C C . GLY A 1 127 ? -16.577 5.620 14.420 1.00 68.50 127 GLY A C 1
ATOM 957 O O . GLY A 1 127 ? -16.214 6.620 13.797 1.00 68.50 127 GLY A O 1
ATOM 958 N N . GLU A 1 128 ? -16.704 5.592 15.738 1.00 75.00 128 GLU A N 1
ATOM 959 C CA . GLU A 1 128 ? -16.293 6.675 16.622 1.00 75.00 128 GLU A CA 1
ATOM 960 C C . GLU A 1 128 ? -15.112 6.204 17.462 1.00 75.00 128 GLU A C 1
ATOM 962 O O . GLU A 1 128 ? -15.067 5.058 17.901 1.00 75.00 128 GLU A O 1
ATOM 967 N N . TYR A 1 129 ? -14.134 7.081 17.656 1.00 76.62 129 TYR A N 1
ATOM 968 C CA . TYR A 1 129 ? -12.976 6.804 18.491 1.00 76.62 129 TYR A CA 1
ATOM 969 C C . TYR A 1 129 ? -12.622 8.035 19.322 1.00 76.62 129 TYR A C 1
ATOM 971 O O . TYR A 1 129 ? -12.856 9.173 18.912 1.00 76.62 129 TYR A O 1
ATOM 979 N N . VAL A 1 130 ? -12.026 7.809 20.488 1.00 80.25 130 VAL A N 1
ATOM 980 C CA . VAL A 1 130 ? -11.470 8.881 21.318 1.00 80.25 130 VAL A CA 1
ATOM 981 C C . VAL A 1 130 ? -10.030 9.122 20.878 1.00 80.25 130 VAL A C 1
ATOM 983 O O . VAL A 1 130 ? -9.209 8.203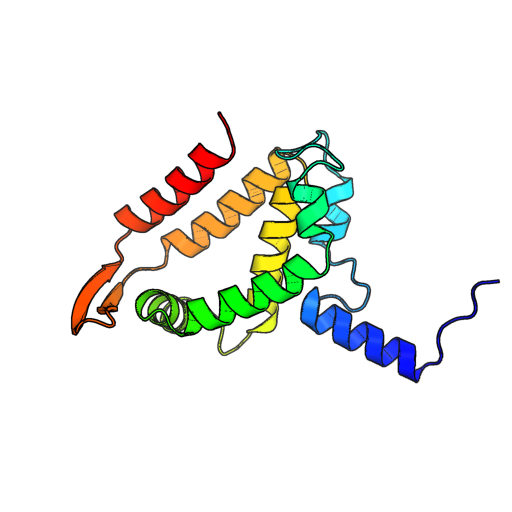 20.862 1.00 80.25 130 VAL A O 1
ATOM 986 N N . ALA A 1 131 ? -9.725 10.341 20.445 1.00 76.75 131 ALA A N 1
ATOM 987 C CA . ALA A 1 131 ? -8.383 10.730 20.044 1.00 76.75 131 ALA A CA 1
ATOM 988 C C . ALA A 1 131 ? -7.444 10.843 21.258 1.00 76.75 131 ALA A C 1
ATOM 990 O O . ALA A 1 131 ? -7.880 10.884 22.404 1.00 76.75 131 ALA A O 1
ATOM 991 N N . GLY A 1 132 ? -6.132 10.907 21.006 1.00 71.44 132 GLY A N 1
ATOM 992 C CA . GLY A 1 132 ? -5.123 10.982 22.074 1.00 71.44 132 GLY A CA 1
ATOM 993 C C . GLY A 1 132 ? -5.206 12.248 22.941 1.00 71.44 132 GLY A C 1
ATOM 994 O O . GLY A 1 132 ? -4.624 12.281 24.016 1.00 71.44 132 GLY A O 1
ATOM 995 N N . ASP A 1 133 ? -5.947 13.263 22.492 1.00 82.50 133 ASP A N 1
ATOM 996 C CA . ASP A 1 133 ? -6.265 14.497 23.223 1.00 82.50 133 ASP A CA 1
ATOM 997 C C . ASP A 1 133 ? -7.588 14.408 24.019 1.00 82.50 133 ASP A C 1
ATOM 999 O O . ASP A 1 133 ? -8.032 15.401 24.589 1.00 82.50 133 ASP A O 1
ATOM 1003 N N . GLY A 1 134 ? -8.240 13.239 24.044 1.00 75.94 134 GLY A N 1
ATOM 1004 C CA . GLY A 1 134 ? -9.523 13.014 24.714 1.00 75.94 134 GLY A CA 1
ATOM 1005 C C . GLY A 1 134 ? -10.755 13.450 23.911 1.00 75.94 134 GLY A C 1
ATOM 1006 O O . GLY A 1 134 ? -11.878 13.217 24.357 1.00 75.94 134 GLY A O 1
ATOM 1007 N N . SER A 1 135 ? -10.590 14.041 22.723 1.00 81.00 135 SER A N 1
ATOM 1008 C CA . SER A 1 135 ? -11.721 14.439 21.876 1.00 81.00 135 SER A CA 1
ATOM 1009 C C . SER A 1 135 ? -12.366 13.233 21.182 1.00 81.00 135 SER A C 1
ATOM 1011 O O . SER A 1 135 ? -11.680 12.375 20.623 1.00 81.00 135 SER A O 1
ATOM 1013 N N . ALA A 1 136 ? -13.700 13.163 21.176 1.00 79.75 136 ALA A N 1
ATOM 1014 C CA . ALA A 1 136 ? -14.425 12.176 20.380 1.00 79.75 136 ALA A CA 1
ATOM 1015 C C . ALA A 1 136 ? -14.372 12.566 18.894 1.00 79.75 136 ALA A C 1
ATOM 1017 O O . ALA A 1 136 ? -14.736 13.683 18.518 1.00 79.75 136 ALA A O 1
ATOM 1018 N N . ARG A 1 137 ? -13.925 11.648 18.034 1.00 76.00 137 ARG A N 1
ATOM 1019 C CA . ARG A 1 137 ? -13.917 11.822 16.577 1.00 76.00 137 ARG A CA 1
ATOM 1020 C C . ARG A 1 137 ? -14.706 10.725 15.898 1.00 76.00 137 ARG A C 1
ATOM 1022 O O . ARG A 1 137 ? -14.620 9.554 16.253 1.00 76.00 137 ARG A O 1
ATOM 1029 N N . ARG A 1 138 ? -15.424 11.123 14.851 1.00 68.69 138 ARG A N 1
ATOM 1030 C CA . ARG A 1 138 ? -16.176 10.223 13.985 1.00 68.69 138 ARG A CA 1
ATOM 1031 C C . ARG A 1 138 ? -15.433 10.010 12.674 1.00 68.69 138 ARG A C 1
ATOM 1033 O O . ARG A 1 138 ? -15.270 10.945 11.888 1.00 68.69 138 ARG A O 1
ATOM 1040 N N . GLU A 1 139 ? -15.035 8.774 12.401 1.00 62.56 139 GLU A N 1
ATOM 1041 C CA . GLU A 1 139 ? -14.685 8.360 11.047 1.00 62.56 139 GLU A CA 1
ATOM 1042 C C . GLU A 1 139 ? -15.969 8.027 10.283 1.00 62.56 139 GLU A C 1
ATOM 1044 O O . GLU A 1 139 ? -16.689 7.074 10.585 1.00 62.56 139 GLU A O 1
ATOM 1049 N N . SER A 1 140 ? -16.280 8.858 9.287 1.00 54.78 140 SER A N 1
ATOM 1050 C CA . SER A 1 140 ? -17.426 8.677 8.397 1.00 54.78 140 SER A CA 1
ATOM 1051 C C . SER A 1 140 ? -16.975 8.447 6.954 1.00 54.78 140 SER A C 1
ATOM 1053 O O . SER A 1 140 ? -15.893 8.882 6.549 1.00 54.78 140 SER A O 1
ATOM 1055 N N . ARG A 1 141 ? -17.854 7.823 6.153 1.00 50.25 141 ARG A N 1
ATOM 1056 C CA . ARG A 1 141 ? -17.699 7.554 4.707 1.00 50.25 141 ARG A CA 1
ATOM 1057 C C . ARG A 1 141 ? -17.117 8.746 3.917 1.00 50.25 141 ARG A C 1
ATOM 1059 O O . ARG A 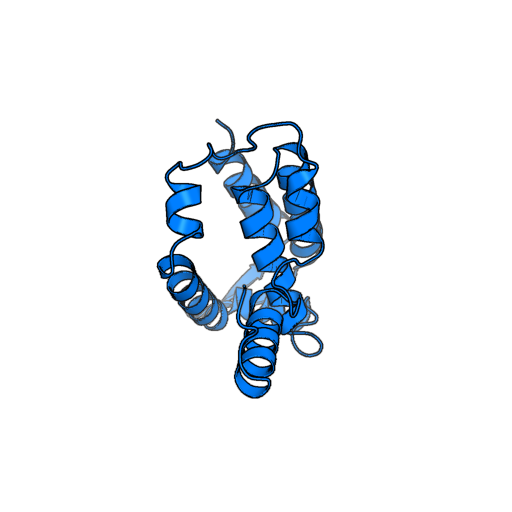1 141 ? -16.350 8.553 2.974 1.00 50.25 141 ARG A O 1
ATOM 1066 N N . THR A 1 142 ? -17.417 9.979 4.321 1.00 45.62 142 THR A N 1
ATOM 1067 C CA . THR A 1 142 ? -16.953 11.215 3.672 1.00 45.62 142 THR A CA 1
ATOM 1068 C C . THR A 1 142 ? -15.441 11.465 3.833 1.00 45.62 142 THR A C 1
ATOM 1070 O O . THR A 1 142 ? -14.812 11.979 2.909 1.00 45.62 142 THR A O 1
ATOM 1073 N N . ASN A 1 143 ? -14.817 11.041 4.940 1.00 47.59 143 ASN A N 1
ATOM 1074 C CA . ASN A 1 143 ? -13.374 11.221 5.177 1.00 47.59 143 ASN A CA 1
ATOM 1075 C C . ASN A 1 143 ? -12.510 10.134 4.517 1.00 47.59 143 ASN A C 1
ATOM 1077 O O . ASN A 1 143 ? -11.462 10.455 3.955 1.00 47.59 143 ASN A O 1
ATOM 1081 N N . ALA A 1 144 ? -12.981 8.884 4.466 1.00 41.72 144 ALA A N 1
ATOM 1082 C CA . ALA A 1 144 ? -12.320 7.815 3.705 1.00 41.72 144 ALA A CA 1
ATOM 1083 C C . ALA A 1 144 ? -12.209 8.166 2.204 1.00 41.72 144 ALA A C 1
ATOM 1085 O O . ALA A 1 144 ? -11.205 7.882 1.546 1.00 41.72 144 ALA A O 1
ATOM 1086 N N . THR A 1 145 ? -13.215 8.876 1.682 1.00 39.47 145 THR A N 1
ATOM 1087 C CA . THR A 1 145 ? -13.236 9.375 0.299 1.00 39.47 145 THR A CA 1
ATOM 1088 C C . THR A 1 145 ? -12.237 10.523 0.077 1.00 39.47 145 THR A C 1
ATOM 1090 O O . THR A 1 145 ? -11.639 10.599 -0.994 1.00 39.47 145 THR A O 1
ATOM 1093 N N . ARG A 1 146 ? -11.970 11.376 1.083 1.00 41.59 146 ARG A N 1
ATOM 1094 C CA . ARG A 1 146 ? -10.914 12.409 1.015 1.00 41.59 146 ARG A CA 1
ATOM 1095 C C . ARG A 1 146 ? -9.509 11.805 1.004 1.00 41.59 146 ARG A C 1
ATOM 1097 O O . ARG A 1 146 ? -8.679 12.280 0.242 1.00 41.59 146 ARG A O 1
ATOM 1104 N N . PHE A 1 147 ? -9.252 10.736 1.761 1.00 38.41 147 PHE A N 1
ATOM 1105 C CA . PHE A 1 147 ? -7.953 10.044 1.741 1.00 38.41 147 PHE A CA 1
ATOM 1106 C C . PHE A 1 147 ? -7.718 9.291 0.419 1.00 38.41 147 PHE A C 1
ATOM 1108 O O . PHE A 1 147 ? -6.618 9.310 -0.129 1.00 38.41 147 PHE A O 1
ATOM 1115 N N . SER A 1 148 ? -8.769 8.675 -0.136 1.00 34.09 148 SER A N 1
ATOM 1116 C CA . SER A 1 148 ? -8.733 8.027 -1.456 1.00 34.09 148 SER A CA 1
ATOM 1117 C C . SER A 1 148 ? -8.543 9.030 -2.600 1.00 34.09 148 SER A C 1
ATOM 1119 O O . SER A 1 148 ? -7.743 8.764 -3.492 1.00 34.09 148 SER A O 1
ATOM 1121 N N . ARG A 1 149 ? -9.221 10.187 -2.563 1.00 31.97 149 ARG A N 1
ATOM 1122 C CA . ARG A 1 149 ? -9.038 11.260 -3.555 1.00 31.97 149 ARG A CA 1
ATOM 1123 C C . ARG A 1 149 ? -7.688 11.965 -3.416 1.00 31.97 149 ARG A C 1
ATOM 1125 O O . ARG A 1 149 ? -7.061 12.229 -4.428 1.00 31.97 149 ARG A O 1
ATOM 1132 N N . ALA A 1 150 ? -7.203 12.199 -2.194 1.00 31.45 150 ALA A N 1
ATOM 1133 C CA . ALA A 1 150 ? -5.886 12.796 -1.965 1.00 31.45 150 ALA A CA 1
ATOM 1134 C C . ALA A 1 150 ? -4.738 11.887 -2.433 1.00 31.45 150 ALA A C 1
ATOM 1136 O O . ALA A 1 150 ? -3.754 12.390 -2.955 1.00 31.45 150 ALA A O 1
ATOM 1137 N N . LYS A 1 151 ? -4.869 10.556 -2.305 1.00 30.64 151 LYS A N 1
ATOM 1138 C CA . LYS A 1 151 ? -3.908 9.608 -2.895 1.00 30.64 151 LYS A CA 1
ATOM 1139 C C . LYS A 1 151 ? -3.968 9.590 -4.424 1.00 30.64 151 LYS A C 1
ATOM 1141 O O . LYS A 1 151 ? -2.917 9.574 -5.045 1.00 30.64 151 LYS A O 1
ATOM 1146 N N . ALA A 1 152 ? -5.162 9.619 -5.018 1.00 30.22 152 ALA A N 1
ATOM 1147 C CA . ALA A 1 152 ? -5.321 9.631 -6.475 1.00 30.22 152 ALA A CA 1
ATOM 1148 C C . ALA A 1 152 ? -4.784 10.929 -7.114 1.00 30.22 152 ALA A C 1
ATOM 1150 O O . ALA A 1 152 ? -4.055 10.863 -8.095 1.00 30.22 152 ALA A O 1
ATOM 1151 N N . SER A 1 153 ? -5.046 12.095 -6.509 1.00 29.53 153 SER A N 1
ATOM 1152 C CA . SER A 1 153 ? -4.529 13.395 -6.975 1.00 29.53 153 SER A CA 1
ATOM 1153 C C . SER A 1 153 ? -3.030 13.613 -6.731 1.00 29.53 153 SER A C 1
ATOM 1155 O O . SER A 1 153 ? -2.486 14.607 -7.193 1.00 29.53 153 SER A O 1
ATOM 1157 N N . LEU A 1 154 ? -2.357 12.723 -5.993 1.00 33.06 154 LEU A N 1
ATOM 1158 C CA . LEU A 1 154 ? -0.900 12.760 -5.813 1.00 33.06 154 LEU A CA 1
ATOM 1159 C C . LEU A 1 154 ? -0.162 11.841 -6.805 1.00 33.06 154 LEU A C 1
ATOM 1161 O O . LEU A 1 154 ? 1.062 11.886 -6.869 1.00 33.06 154 LEU A O 1
ATOM 1165 N N . ILE A 1 155 ? -0.889 10.973 -7.518 1.00 35.19 155 ILE A N 1
ATOM 1166 C CA . ILE A 1 155 ? -0.332 9.900 -8.360 1.00 35.19 155 ILE A CA 1
ATOM 1167 C C . ILE A 1 155 ? -0.543 10.181 -9.857 1.00 35.19 155 ILE A C 1
ATOM 1169 O O . ILE A 1 155 ? 0.226 9.685 -10.673 1.00 35.19 155 ILE A O 1
ATOM 1173 N N . VAL A 1 156 ? -1.510 11.027 -10.225 1.00 25.31 156 VAL A N 1
ATOM 1174 C CA . VAL A 1 156 ? -1.735 11.457 -11.613 1.00 25.31 156 VAL A CA 1
ATOM 1175 C C . VAL A 1 156 ? -1.840 12.986 -11.643 1.00 25.31 156 VAL A C 1
ATOM 1177 O O . VAL A 1 156 ? -2.667 13.511 -10.889 1.00 25.31 156 VAL A O 1
ATOM 1180 N N . PRO A 1 157 ? -0.996 13.701 -12.420 1.00 33.25 157 PRO A N 1
ATOM 1181 C CA . PRO A 1 157 ? -1.161 15.137 -12.641 1.00 33.25 157 PRO A CA 1
ATOM 1182 C C . PRO A 1 157 ? -2.486 15.468 -13.341 1.00 33.25 157 PRO A C 1
ATOM 1184 O O . PRO A 1 157 ? -2.964 14.638 -14.148 1.00 33.25 157 PRO A O 1
#

Foldseek 3Di:
DDDDPDPVVLVVQQVVCCQQQVGSVVCPVLNVCQVVADDCALEHPPDPLNVCCVDPVVVVVVVVVVVVLCVWFLSVLQCVPQHPCVVCVSVVNNLVVSLSCCNHRHHNVSNVVSLVVVLVSLLPRWDWTQGPVRDIDTDDSVVSVVVSVVVVVVRDD

Secondary structure (DSSP, 8-state):
---PPPHHHHHHHHHHHHHHHSSTTS--HHHHHGGG--S--SS-TTSHHHHHHHSHHHHHHHHHHHHHHHH-HHHHHHHHHH-TTTT-HHHHHHHHHHHHHHHHHS-HHHHHHHHHHHHHHHTT--EEEE-TTS-EEEE-HHHHHHHHHHHHTTT--

pLDDT: mean 80.01, std 18.06, range [25.31, 97.12]

Organism: NCBI:txid273677